Protein AF-A0A1L8CXZ8-F1 (afdb_monomer_lite)

InterPro domains:
  IPR001308 Electron transfer flavoprotein alpha subunit/FixB [PTHR43153] (3-85)
  IPR014729 Rossmann-like alpha/beta/alpha sandwich fold [G3DSA:3.40.50.620] (1-86)
  IPR014730 Electron transfer flavoprotein, alpha/beta-subunit, N-terminal [PF01012] (4-86)

Sequence (86 aa):
MGKVWIVAEQREGKLKKVTFEMVTLARKIGGEVEGVVIGKDVKGLASELGEYGVGKIYVADHPDLEQYTTAKYTRVLADLINKEKP

Organism: NCBI:txid870242

Radius of gyration: 12.25 Å; chains: 1; bounding box: 28×21×31 Å

Secondary structure (DSSP, 8-state):
--EEEEEE-EETTEE-THHHHHHHHHHHH-SEEEEEEEESS-TTHHHHHHHTT---EEEEE-GGGSS--HHHHHHHHHHHHHHH--

Structure (mmCIF, N/CA/C/O backbone):
data_AF-A0A1L8CXZ8-F1
#
_entry.id   AF-A0A1L8CXZ8-F1
#
loop_
_atom_site.group_PDB
_atom_site.id
_atom_site.type_symbol
_atom_site.label_atom_id
_atom_site.label_alt_id
_atom_site.label_comp_id
_atom_site.label_asym_id
_atom_site.label_entity_id
_atom_site.label_seq_id
_atom_site.pdbx_PDB_ins_code
_atom_site.Cartn_x
_atom_site.Cartn_y
_atom_site.Cartn_z
_atom_site.occupancy
_atom_site.B_iso_or_equiv
_atom_site.auth_seq_id
_atom_site.auth_comp_id
_atom_site.auth_asym_id
_atom_site.auth_atom_id
_atom_site.pdbx_PDB_model_num
ATOM 1 N N . MET A 1 1 ? -16.532 6.604 10.977 1.00 64.50 1 MET A N 1
ATOM 2 C CA . MET A 1 1 ? -15.123 6.991 10.731 1.00 64.50 1 MET A CA 1
ATOM 3 C C . MET A 1 1 ? -14.727 6.438 9.369 1.00 64.50 1 MET A C 1
ATOM 5 O O . MET A 1 1 ? -15.298 5.421 8.999 1.00 64.50 1 MET A O 1
ATOM 9 N N . GLY A 1 2 ? -13.872 7.129 8.608 1.00 88.19 2 GLY A N 1
ATOM 10 C CA . GLY A 1 2 ? -13.472 6.717 7.250 1.00 88.19 2 GLY A CA 1
ATOM 11 C C . GLY A 1 2 ? -12.414 5.608 7.233 1.00 88.19 2 GLY A C 1
ATOM 12 O O . GLY A 1 2 ? -12.026 5.108 8.295 1.00 88.19 2 GLY A O 1
ATOM 13 N N . LYS A 1 3 ? -11.947 5.238 6.035 1.00 94.19 3 LYS A N 1
ATOM 14 C CA . LYS A 1 3 ? -10.831 4.303 5.865 1.00 94.19 3 LYS A CA 1
ATOM 15 C C . LYS A 1 3 ? -9.525 5.097 5.895 1.00 94.19 3 LYS A C 1
ATOM 17 O O . LYS A 1 3 ? -9.457 6.231 5.432 1.00 94.19 3 LYS A O 1
ATOM 22 N N . VAL A 1 4 ? -8.469 4.510 6.442 1.00 95.56 4 VAL A N 1
ATOM 23 C CA . VAL A 1 4 ? -7.122 5.088 6.400 1.00 95.56 4 VAL A CA 1
ATOM 24 C C . VAL A 1 4 ? -6.240 4.130 5.631 1.00 95.56 4 VAL A C 1
ATOM 26 O O . VAL A 1 4 ? -6.002 3.003 6.063 1.00 95.56 4 VAL A O 1
ATOM 29 N N . TRP A 1 5 ? -5.768 4.571 4.472 1.00 96.94 5 TRP A N 1
ATOM 30 C CA . TRP A 1 5 ? -4.900 3.756 3.636 1.00 96.94 5 TRP A CA 1
ATOM 31 C C . TRP A 1 5 ? -3.434 4.017 3.926 1.00 96.94 5 TRP A C 1
ATOM 33 O O . TRP A 1 5 ? -2.995 5.163 4.021 1.00 96.94 5 TRP A O 1
ATOM 43 N N . ILE A 1 6 ? -2.666 2.934 3.982 1.00 96.94 6 ILE A N 1
ATOM 44 C CA . ILE A 1 6 ? -1.210 2.969 3.880 1.00 96.94 6 ILE A CA 1
ATOM 45 C C . ILE A 1 6 ? -0.793 2.391 2.530 1.00 96.94 6 ILE A C 1
ATOM 47 O O . ILE A 1 6 ? -1.298 1.357 2.094 1.00 96.94 6 ILE A O 1
ATOM 51 N N . VAL A 1 7 ? 0.142 3.055 1.855 1.00 97.12 7 VAL A N 1
ATOM 52 C CA . VAL A 1 7 ? 0.803 2.498 0.671 1.00 97.12 7 VAL A CA 1
ATOM 53 C C . VAL A 1 7 ? 2.073 1.815 1.152 1.00 97.12 7 VAL A C 1
ATOM 55 O O . VAL A 1 7 ? 3.007 2.467 1.617 1.00 97.12 7 VAL A O 1
ATOM 58 N N . ALA A 1 8 ? 2.078 0.492 1.088 1.00 97.06 8 ALA A N 1
ATOM 59 C CA . ALA A 1 8 ? 3.171 -0.342 1.540 1.00 97.06 8 ALA A CA 1
ATOM 60 C C . ALA A 1 8 ? 4.258 -0.389 0.466 1.00 97.06 8 ALA A C 1
ATOM 62 O O . ALA A 1 8 ? 4.151 -1.095 -0.540 1.00 97.06 8 ALA A O 1
ATOM 63 N N . GLU A 1 9 ? 5.309 0.401 0.678 1.00 94.62 9 GLU A N 1
ATOM 64 C CA . GLU A 1 9 ? 6.431 0.448 -0.245 1.00 94.62 9 GLU A CA 1
ATOM 65 C C . GLU A 1 9 ? 7.247 -0.844 -0.141 1.00 94.62 9 GLU A C 1
ATOM 67 O O . GLU A 1 9 ? 7.686 -1.239 0.946 1.00 94.62 9 GLU A O 1
ATOM 72 N N . GLN A 1 10 ? 7.483 -1.475 -1.291 1.00 94.88 10 GLN A N 1
ATOM 73 C CA . GLN A 1 10 ? 8.361 -2.629 -1.428 1.00 94.88 10 GLN A CA 1
ATOM 74 C C . GLN A 1 10 ? 9.540 -2.305 -2.342 1.00 94.88 10 GLN A C 1
ATOM 76 O O . GLN A 1 10 ? 9.419 -1.518 -3.282 1.00 94.88 10 GLN A O 1
ATOM 81 N N . ARG A 1 11 ? 10.677 -2.943 -2.081 1.00 93.88 11 ARG A N 1
ATOM 82 C CA . ARG A 1 11 ? 11.813 -2.990 -2.998 1.00 93.88 11 ARG A CA 1
ATOM 83 C C . ARG A 1 11 ? 12.333 -4.417 -3.042 1.00 93.88 11 ARG A C 1
ATOM 85 O O . ARG A 1 11 ? 12.596 -4.992 -1.991 1.00 93.88 11 ARG A O 1
ATOM 92 N N . GLU A 1 12 ? 12.491 -4.959 -4.249 1.00 92.31 12 GLU A N 1
ATOM 93 C CA . GLU A 1 12 ? 13.010 -6.319 -4.469 1.00 92.31 12 GLU A CA 1
ATOM 94 C C . GLU A 1 12 ? 12.231 -7.387 -3.675 1.00 92.31 12 GLU A C 1
ATOM 96 O O . GLU A 1 12 ? 12.813 -8.279 -3.060 1.00 92.31 12 GLU A O 1
ATOM 101 N N . GLY A 1 13 ? 10.899 -7.265 -3.644 1.00 92.75 13 GLY A N 1
ATOM 102 C CA . GLY A 1 13 ? 10.023 -8.223 -2.970 1.00 92.75 13 GLY A CA 1
ATOM 103 C C . GLY A 1 13 ? 10.088 -8.153 -1.444 1.00 92.75 13 GLY A C 1
ATOM 104 O O . GLY A 1 13 ? 9.732 -9.120 -0.781 1.00 92.75 13 GLY A O 1
ATOM 105 N N . LYS A 1 14 ? 10.560 -7.038 -0.872 1.00 95.81 14 LYS A N 1
ATOM 106 C CA . LYS A 1 14 ? 10.615 -6.815 0.580 1.00 95.81 14 LYS A CA 1
ATOM 107 C C . LYS A 1 14 ? 9.979 -5.490 0.950 1.00 95.81 14 LYS A C 1
ATOM 109 O O . LYS A 1 14 ? 10.285 -4.464 0.338 1.00 95.81 14 LYS A O 1
ATOM 114 N N . LEU A 1 15 ? 9.145 -5.493 1.985 1.00 96.31 15 LEU A N 1
ATOM 115 C CA . LEU A 1 15 ? 8.585 -4.265 2.539 1.00 96.31 15 LEU A CA 1
ATOM 116 C C . LEU A 1 15 ? 9.687 -3.410 3.165 1.00 96.31 15 LEU A C 1
ATOM 118 O O . LEU A 1 15 ? 10.550 -3.890 3.904 1.00 96.31 15 LEU A O 1
ATOM 122 N N . LYS A 1 16 ? 9.654 -2.106 2.891 1.00 96.44 16 LYS A N 1
ATOM 123 C CA . LYS A 1 16 ? 10.504 -1.161 3.614 1.00 96.44 16 LYS A CA 1
ATOM 124 C C . LYS A 1 16 ? 10.015 -1.012 5.051 1.00 96.44 16 LYS A C 1
ATOM 126 O O . LYS A 1 16 ? 8.818 -0.938 5.300 1.00 96.44 16 LYS A O 1
ATOM 131 N N . LYS A 1 17 ? 10.954 -0.847 5.989 1.00 94.44 17 LYS A N 1
ATOM 132 C CA . LYS A 1 17 ? 10.652 -0.672 7.424 1.00 94.44 17 LYS A CA 1
ATOM 133 C C . LYS A 1 17 ? 9.666 0.466 7.710 1.00 94.44 17 LYS A C 1
ATOM 135 O O . LYS A 1 17 ? 8.802 0.312 8.567 1.00 94.44 17 LYS A O 1
ATOM 140 N N . VAL A 1 18 ? 9.756 1.563 6.950 1.00 95.25 18 VAL A N 1
ATOM 141 C CA . VAL A 1 18 ? 8.857 2.724 7.075 1.00 95.25 18 VAL A CA 1
ATOM 142 C C . VAL A 1 18 ? 7.378 2.345 6.917 1.00 95.25 18 VAL A C 1
ATOM 144 O O . VAL A 1 18 ? 6.521 2.957 7.542 1.00 95.25 18 VAL A O 1
ATOM 147 N N . THR A 1 19 ? 7.061 1.285 6.166 1.00 95.69 19 THR A N 1
ATOM 148 C CA . THR A 1 19 ? 5.692 0.776 6.013 1.00 95.69 19 THR A CA 1
ATOM 149 C C . THR A 1 19 ? 5.057 0.429 7.363 1.00 95.69 19 THR A C 1
ATOM 151 O O . THR A 1 19 ? 3.909 0.792 7.612 1.00 95.69 19 THR A O 1
ATOM 154 N N . PHE A 1 20 ? 5.799 -0.196 8.280 1.00 94.31 20 PHE A N 1
ATOM 155 C CA . PHE A 1 20 ? 5.278 -0.579 9.600 1.00 94.31 20 PHE A CA 1
ATOM 156 C C . PHE A 1 20 ? 5.101 0.627 10.535 1.00 94.31 20 PHE A C 1
ATOM 158 O O . PHE A 1 20 ? 4.180 0.669 11.359 1.00 94.31 20 PHE A O 1
ATOM 165 N N . GLU A 1 21 ? 5.939 1.651 10.371 1.00 94.81 21 GLU A N 1
ATOM 166 C CA . GLU A 1 21 ? 5.769 2.937 11.052 1.00 94.81 21 GLU A CA 1
ATOM 167 C C . GLU A 1 21 ? 4.483 3.628 10.574 1.00 94.81 21 GLU A C 1
ATOM 169 O O . GLU A 1 21 ? 3.716 4.138 11.394 1.00 94.81 21 GLU A O 1
ATOM 174 N N . MET A 1 22 ? 4.184 3.566 9.269 1.00 96.38 22 MET A N 1
ATOM 175 C CA . MET A 1 22 ? 2.941 4.109 8.708 1.00 96.38 22 MET A CA 1
ATOM 176 C C . MET A 1 22 ? 1.706 3.376 9.232 1.00 96.38 22 MET A C 1
ATOM 178 O O . MET A 1 22 ? 0.735 4.033 9.597 1.00 96.38 22 MET A O 1
ATOM 182 N N . VAL A 1 23 ? 1.744 2.044 9.352 1.00 94.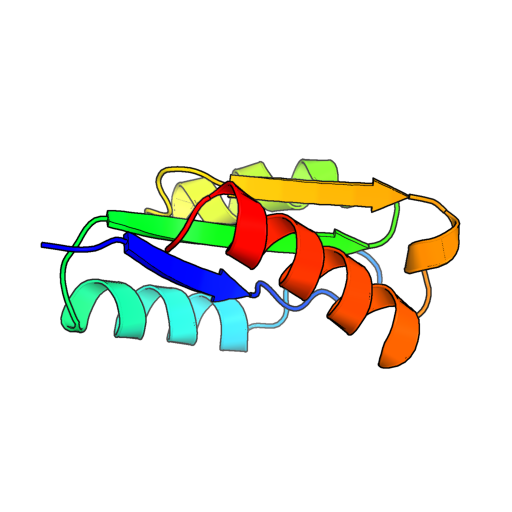56 23 VAL A N 1
ATOM 183 C CA . VAL A 1 23 ? 0.654 1.270 9.982 1.00 94.56 23 VAL A CA 1
ATOM 184 C C . VAL A 1 23 ? 0.419 1.742 11.420 1.00 94.56 23 VAL A C 1
ATOM 186 O O . VAL A 1 23 ? -0.720 1.974 11.831 1.00 94.56 23 VAL A O 1
ATOM 189 N N . THR A 1 24 ? 1.495 1.954 12.181 1.00 93.75 24 THR A N 1
ATOM 190 C CA . THR A 1 24 ? 1.411 2.444 13.565 1.00 93.75 24 THR A CA 1
ATOM 191 C C . THR A 1 24 ? 0.762 3.828 13.641 1.00 93.75 24 THR A C 1
ATOM 193 O O . THR A 1 24 ? -0.070 4.071 14.517 1.00 93.75 24 THR A O 1
ATOM 196 N N . LEU A 1 25 ? 1.107 4.739 12.726 1.00 94.69 25 LEU A N 1
ATOM 197 C CA . LEU A 1 25 ? 0.500 6.071 12.655 1.00 94.69 25 LEU A CA 1
ATOM 198 C C . LEU A 1 25 ? -0.963 6.021 12.201 1.00 94.69 25 LEU A C 1
ATOM 200 O O . LEU A 1 25 ? -1.804 6.664 12.826 1.00 94.69 25 LEU A O 1
ATOM 204 N N . ALA A 1 26 ? -1.289 5.225 11.181 1.00 94.75 26 ALA A N 1
ATOM 205 C CA . ALA A 1 26 ? -2.654 5.068 10.678 1.00 94.75 26 ALA A CA 1
ATOM 206 C C . ALA A 1 26 ? -3.616 4.605 11.782 1.00 94.75 26 ALA A C 1
ATOM 208 O O . ALA A 1 26 ? -4.709 5.146 11.937 1.00 94.75 26 ALA A O 1
ATOM 209 N N . ARG A 1 27 ? -3.168 3.681 12.639 1.00 91.81 27 ARG A N 1
ATOM 210 C CA . ARG A 1 27 ? -3.944 3.225 13.802 1.00 91.81 27 ARG A CA 1
ATOM 211 C C . ARG A 1 27 ? -4.200 4.326 14.835 1.00 91.81 27 ARG A C 1
ATOM 213 O O . ARG A 1 27 ? -5.225 4.279 15.507 1.00 91.81 27 ARG A O 1
ATOM 220 N N . LYS A 1 28 ? -3.303 5.311 14.966 1.00 93.81 28 LYS A N 1
ATOM 221 C CA . LYS A 1 28 ? -3.491 6.468 15.864 1.00 93.81 28 LYS A CA 1
ATOM 222 C C . LYS A 1 28 ? -4.481 7.491 15.309 1.00 93.81 28 LYS A C 1
ATOM 224 O O . LYS A 1 28 ? -5.158 8.138 16.098 1.00 93.81 28 LYS A O 1
ATOM 229 N N . ILE A 1 29 ? -4.561 7.634 13.983 1.00 91.62 29 ILE A N 1
ATOM 230 C CA . ILE A 1 29 ? -5.575 8.473 13.318 1.00 91.62 29 ILE A CA 1
ATOM 231 C C . ILE A 1 29 ? -6.980 7.914 13.599 1.00 91.62 29 ILE A C 1
ATOM 233 O O . ILE A 1 29 ? -7.928 8.674 13.791 1.00 91.62 29 ILE A O 1
ATOM 237 N N . GLY A 1 30 ? -7.087 6.586 13.696 1.00 83.69 30 GLY A N 1
ATOM 238 C CA . GLY A 1 30 ? -8.338 5.877 13.931 1.00 83.69 30 GLY A CA 1
ATOM 23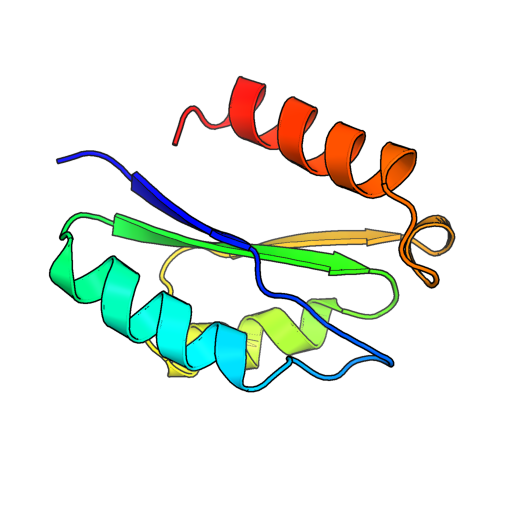9 C C . GLY A 1 30 ? -9.114 5.626 12.635 1.00 83.69 30 GLY A C 1
ATOM 240 O O . GLY A 1 30 ? -8.857 6.241 11.605 1.00 83.69 30 GLY A O 1
ATOM 241 N N . GLY A 1 31 ? -10.070 4.698 12.689 1.00 87.31 31 GLY A N 1
ATOM 242 C CA . GLY A 1 31 ? -10.779 4.189 11.511 1.00 87.31 31 GLY A CA 1
ATOM 243 C C . GLY A 1 31 ? -10.260 2.823 11.067 1.00 87.31 31 GLY A C 1
ATOM 244 O O . GLY A 1 31 ? -9.464 2.191 11.763 1.00 87.31 31 GLY A O 1
ATOM 245 N N . GLU A 1 32 ? -10.749 2.351 9.924 1.00 92.38 32 GLU A N 1
ATOM 246 C CA . GLU A 1 32 ? -10.338 1.067 9.352 1.00 92.38 32 GLU A CA 1
ATOM 247 C C . GLU A 1 32 ? -9.019 1.242 8.595 1.00 92.38 32 GLU A C 1
ATOM 249 O O . GLU A 1 32 ? -8.962 1.962 7.598 1.00 92.38 32 GLU A O 1
ATOM 254 N N . VAL A 1 33 ? -7.948 0.609 9.082 1.00 95.69 33 VAL A N 1
ATOM 255 C CA . VAL A 1 33 ? -6.640 0.649 8.418 1.00 95.69 33 VAL A CA 1
ATOM 256 C C . VAL A 1 33 ? -6.601 -0.406 7.319 1.00 95.69 33 VAL A C 1
ATOM 258 O O . VAL A 1 33 ? -6.661 -1.606 7.594 1.00 95.69 33 VAL A O 1
ATOM 261 N N . GLU A 1 34 ? -6.462 0.046 6.078 1.00 97.31 34 GLU A N 1
ATOM 262 C CA . GLU A 1 34 ? -6.294 -0.802 4.897 1.00 97.31 34 GLU A CA 1
ATOM 263 C C . GLU A 1 34 ? -4.926 -0.527 4.247 1.00 97.31 34 GLU A C 1
ATOM 265 O O . GLU A 1 34 ? -4.326 0.533 4.435 1.00 97.31 34 GLU A O 1
ATOM 270 N N . GLY A 1 35 ? -4.404 -1.492 3.493 1.00 96.94 35 GLY A N 1
ATOM 271 C CA . GLY A 1 35 ? -3.085 -1.414 2.865 1.00 96.94 35 GLY A CA 1
ATOM 272 C C . GLY A 1 35 ? -3.144 -1.564 1.354 1.00 96.94 35 GLY A C 1
ATOM 273 O O . GLY A 1 35 ? -3.996 -2.272 0.829 1.00 96.94 35 GLY A O 1
ATOM 274 N N . VAL A 1 36 ? -2.204 -0.945 0.648 1.00 98.25 36 VAL A N 1
ATOM 275 C CA . VAL A 1 36 ? -2.007 -1.140 -0.793 1.00 98.25 36 VAL A CA 1
ATOM 276 C C . VAL A 1 36 ? -0.568 -1.568 -1.050 1.00 98.25 36 VAL A C 1
ATOM 278 O O . VAL A 1 36 ? 0.354 -0.845 -0.683 1.00 98.25 36 VAL A O 1
ATOM 281 N N . VAL A 1 37 ? -0.372 -2.713 -1.705 1.00 97.94 37 VAL A N 1
ATOM 282 C CA . VAL A 1 37 ? 0.939 -3.203 -2.160 1.00 97.94 37 VAL A CA 1
ATOM 283 C C . VAL A 1 37 ? 0.951 -3.230 -3.686 1.00 97.94 37 VAL A C 1
ATOM 285 O O . VAL A 1 37 ? 0.028 -3.756 -4.308 1.00 97.94 37 VAL A O 1
ATOM 288 N N . ILE A 1 38 ? 1.998 -2.668 -4.290 1.00 98.00 38 ILE A N 1
ATOM 289 C CA . ILE A 1 38 ? 2.157 -2.560 -5.746 1.00 98.00 38 ILE A CA 1
ATOM 290 C C . ILE A 1 38 ? 3.536 -3.101 -6.131 1.00 98.00 38 ILE A C 1
ATOM 292 O O . ILE A 1 38 ? 4.552 -2.664 -5.578 1.00 98.00 38 ILE A O 1
ATOM 296 N N . GLY A 1 39 ? 3.583 -4.025 -7.088 1.00 97.69 39 GLY A N 1
ATOM 297 C CA . GLY A 1 39 ? 4.832 -4.578 -7.605 1.00 97.69 39 GLY A CA 1
ATOM 298 C C . GLY A 1 39 ? 4.625 -5.831 -8.452 1.00 97.69 39 GLY A C 1
ATOM 299 O O . GLY A 1 39 ? 3.547 -6.044 -8.998 1.00 97.69 39 GLY A O 1
ATOM 300 N N . LYS A 1 40 ? 5.666 -6.657 -8.542 1.00 97.56 40 LYS A N 1
ATOM 301 C CA . LYS A 1 40 ? 5.658 -7.976 -9.184 1.00 97.56 40 LYS A CA 1
ATOM 302 C C . LYS A 1 40 ? 5.977 -9.042 -8.139 1.00 97.56 40 LYS A C 1
ATOM 304 O O . LYS A 1 40 ? 6.911 -8.852 -7.363 1.00 97.56 40 LYS A O 1
ATOM 309 N N . ASP A 1 41 ? 5.216 -10.132 -8.143 1.00 96.81 41 ASP A N 1
ATOM 310 C CA . ASP A 1 41 ? 5.336 -11.254 -7.207 1.00 96.81 41 ASP A CA 1
ATOM 311 C C . ASP A 1 41 ? 5.210 -10.804 -5.735 1.00 96.81 41 ASP A C 1
ATOM 313 O O . ASP A 1 41 ? 5.878 -11.300 -4.828 1.00 96.81 41 ASP A O 1
ATOM 317 N N . VAL A 1 42 ? 4.334 -9.826 -5.486 1.00 97.12 42 VAL A N 1
ATOM 318 C CA . VAL A 1 42 ? 4.168 -9.139 -4.194 1.00 97.12 42 VAL A CA 1
ATOM 319 C C . VAL A 1 42 ? 2.999 -9.659 -3.367 1.00 97.12 42 VAL A C 1
ATOM 321 O O . VAL A 1 42 ? 2.827 -9.239 -2.223 1.00 97.12 42 VAL A O 1
ATOM 324 N N . LYS A 1 43 ? 2.193 -10.589 -3.892 1.00 95.25 43 LYS A N 1
ATOM 325 C CA . LYS A 1 43 ? 1.041 -11.153 -3.168 1.00 95.25 43 LYS A CA 1
ATOM 326 C C . LYS A 1 43 ? 1.392 -11.688 -1.771 1.00 95.25 43 LYS A C 1
ATOM 328 O O . LYS A 1 43 ? 0.583 -11.552 -0.857 1.00 95.25 43 LYS A O 1
ATOM 333 N N . GLY A 1 44 ? 2.592 -12.246 -1.588 1.00 95.06 44 GLY A N 1
ATOM 334 C CA . GLY A 1 44 ? 3.064 -12.744 -0.289 1.00 95.06 44 GLY A CA 1
ATOM 335 C C . GLY A 1 44 ? 3.243 -11.657 0.781 1.00 95.06 44 GLY A C 1
ATOM 336 O O . GLY A 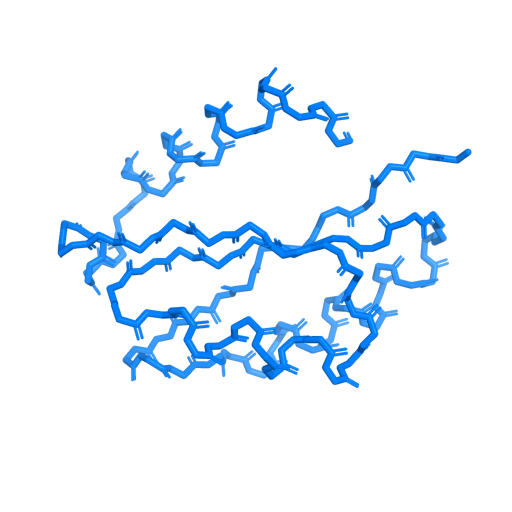1 44 ? 3.062 -11.935 1.963 1.00 95.06 44 GLY A O 1
ATOM 337 N N . LEU A 1 45 ? 3.506 -10.408 0.379 1.00 96.19 45 LEU A N 1
ATOM 338 C CA . LEU A 1 45 ? 3.694 -9.275 1.296 1.00 96.19 45 LEU A CA 1
ATOM 339 C C . LEU A 1 45 ? 2.390 -8.829 1.968 1.00 96.19 45 LEU A C 1
ATOM 341 O O . LEU A 1 45 ? 2.417 -8.166 3.002 1.00 96.19 45 LEU A O 1
ATOM 345 N N . ALA A 1 46 ? 1.236 -9.201 1.405 1.00 94.56 46 ALA A N 1
ATOM 346 C CA . ALA A 1 46 ? -0.050 -8.934 2.037 1.00 94.56 46 ALA A CA 1
ATOM 347 C C . ALA A 1 46 ? -0.200 -9.700 3.361 1.00 94.56 46 ALA A C 1
ATOM 349 O O . ALA A 1 46 ? -0.715 -9.150 4.329 1.00 94.56 46 ALA A O 1
ATOM 350 N N . SER A 1 47 ? 0.290 -10.940 3.440 1.00 92.38 47 SER A N 1
ATOM 351 C CA . SER A 1 47 ? 0.252 -11.701 4.694 1.00 92.38 47 SER A CA 1
ATOM 352 C C . SER A 1 47 ? 1.066 -11.010 5.787 1.00 92.38 47 SER A C 1
ATOM 354 O O . SER A 1 47 ? 0.563 -10.839 6.893 1.00 92.38 47 SER A O 1
ATOM 356 N N . GLU A 1 48 ? 2.268 -10.529 5.448 1.00 93.62 48 GLU A N 1
ATOM 357 C CA . GLU A 1 48 ? 3.138 -9.791 6.371 1.00 93.62 48 GLU A CA 1
ATOM 358 C C . GLU A 1 48 ? 2.431 -8.544 6.916 1.00 93.62 48 GLU A C 1
ATOM 360 O O . GLU A 1 48 ? 2.365 -8.362 8.123 1.00 93.62 48 GLU A O 1
ATOM 365 N N . LEU A 1 49 ? 1.802 -7.722 6.068 1.00 93.31 49 LEU A N 1
ATOM 366 C CA . LEU A 1 49 ? 1.030 -6.554 6.525 1.00 93.31 49 LEU A CA 1
ATOM 367 C C . LEU A 1 49 ? -0.147 -6.913 7.444 1.00 93.31 49 LEU A C 1
ATOM 369 O O . LEU A 1 49 ? -0.437 -6.168 8.385 1.00 93.31 49 LEU A O 1
ATOM 373 N N . GLY A 1 50 ?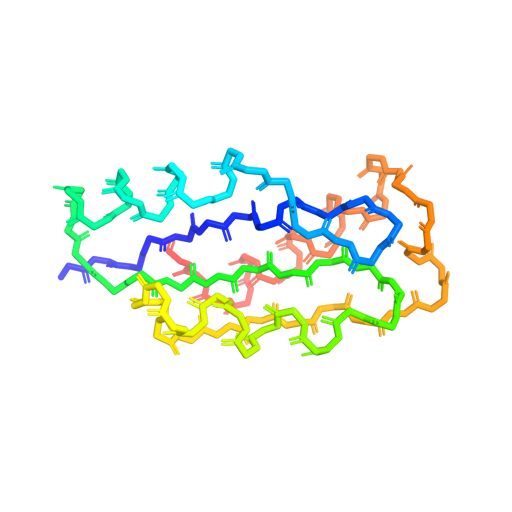 -0.823 -8.032 7.176 1.00 92.38 50 GLY A N 1
ATOM 374 C CA . GLY A 1 50 ? -1.936 -8.512 7.994 1.00 92.38 50 GLY A CA 1
ATOM 375 C C . GLY A 1 50 ? -1.523 -8.767 9.447 1.00 92.38 50 GLY A C 1
ATOM 376 O O . GLY A 1 50 ? -2.266 -8.420 10.366 1.00 92.38 50 GLY A O 1
ATOM 377 N N . GLU A 1 51 ? -0.302 -9.264 9.674 1.00 92.50 51 GLU A N 1
ATOM 378 C CA . GLU A 1 51 ? 0.254 -9.499 11.017 1.00 92.50 51 GLU A CA 1
ATOM 379 C C . GLU A 1 51 ? 0.416 -8.204 11.835 1.00 92.50 51 GLU A C 1
ATOM 381 O O . GLU A 1 51 ? 0.332 -8.226 13.063 1.00 92.50 51 GLU A O 1
ATOM 386 N N . TYR A 1 52 ? 0.563 -7.050 11.174 1.00 90.94 52 TYR A N 1
ATOM 387 C CA . TYR A 1 52 ? 0.669 -5.736 11.827 1.00 90.94 52 TYR A CA 1
ATOM 388 C C . TYR A 1 52 ? -0.692 -5.057 12.074 1.00 90.94 52 TYR A C 1
ATOM 390 O O . TYR A 1 52 ? -0.750 -3.923 12.570 1.00 90.94 52 TYR A O 1
ATOM 398 N N . GLY A 1 53 ? -1.800 -5.751 11.792 1.00 87.94 53 GLY A N 1
ATOM 399 C CA . GLY A 1 53 ? -3.160 -5.275 12.049 1.00 87.94 53 GLY A CA 1
ATOM 400 C C . GLY A 1 53 ? -3.759 -4.440 10.918 1.00 87.94 53 GLY A C 1
ATOM 401 O O . GLY A 1 53 ? -4.632 -3.612 11.174 1.00 87.94 53 GLY A O 1
ATOM 402 N N . VAL A 1 54 ? -3.286 -4.633 9.684 1.00 94.88 54 VAL A N 1
ATOM 403 C CA . VAL A 1 54 ? -3.919 -4.077 8.481 1.00 94.88 54 VAL A CA 1
ATOM 404 C C . VAL A 1 54 ? -5.081 -4.989 8.077 1.00 94.88 54 VAL A C 1
ATOM 406 O O . VAL A 1 54 ? -4.879 -6.179 7.863 1.00 94.88 54 VAL A O 1
ATOM 409 N N . GLY A 1 55 ? -6.300 -4.446 7.996 1.00 92.31 55 GLY A N 1
ATOM 410 C CA . GLY A 1 55 ? -7.522 -5.236 7.806 1.00 92.31 55 GLY A CA 1
ATOM 411 C C . GLY A 1 55 ? -7.695 -5.751 6.377 1.00 92.31 55 GLY A C 1
ATOM 412 O O . GLY A 1 55 ? -7.590 -6.947 6.116 1.00 92.31 55 GLY A O 1
ATOM 413 N N . LYS A 1 56 ? -7.970 -4.843 5.434 1.00 95.75 56 LYS A N 1
ATOM 414 C CA . LYS A 1 56 ? -8.066 -5.160 4.001 1.00 95.75 56 LYS A CA 1
ATOM 415 C C . LYS A 1 56 ? -6.781 -4.741 3.303 1.00 95.75 56 LYS A C 1
ATOM 417 O O . LYS A 1 56 ? -6.272 -3.651 3.550 1.00 95.75 56 LYS A O 1
ATOM 422 N N . ILE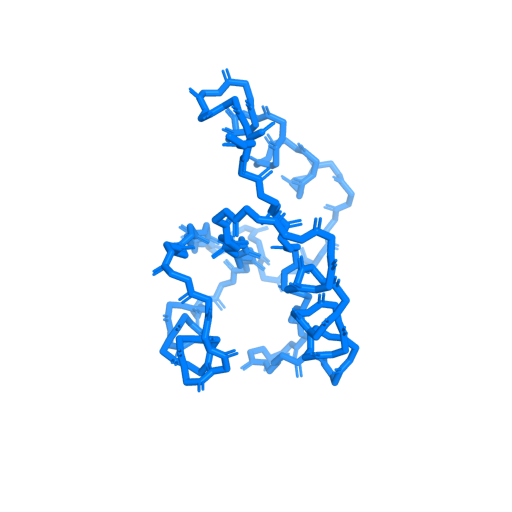 A 1 57 ? -6.262 -5.589 2.420 1.00 97.69 57 ILE A N 1
ATOM 423 C CA . ILE A 1 57 ? -5.048 -5.295 1.655 1.00 97.69 57 ILE A CA 1
ATOM 424 C C . ILE A 1 57 ? -5.342 -5.461 0.170 1.00 97.69 57 ILE A C 1
ATOM 426 O O . ILE A 1 57 ? -5.727 -6.536 -0.287 1.00 97.69 57 ILE A O 1
ATOM 430 N N . TYR A 1 58 ? -5.154 -4.385 -0.584 1.00 98.12 58 TYR A N 1
ATOM 431 C CA . TYR A 1 58 ? -5.222 -4.383 -2.036 1.00 98.12 58 TYR A CA 1
ATOM 432 C C . TYR A 1 58 ? -3.846 -4.707 -2.597 1.00 98.12 58 TYR A C 1
ATOM 434 O O . TYR A 1 58 ? -2.843 -4.102 -2.215 1.00 98.12 58 TYR A O 1
ATOM 442 N N . VAL A 1 59 ? -3.807 -5.650 -3.529 1.00 97.94 59 VAL A N 1
ATOM 443 C CA . VAL A 1 59 ? -2.573 -6.085 -4.176 1.00 97.94 59 VAL A CA 1
ATOM 444 C C . VAL A 1 59 ? -2.687 -5.804 -5.667 1.00 97.94 59 VAL A C 1
ATOM 446 O O . VAL A 1 59 ? -3.557 -6.355 -6.340 1.00 97.94 59 VAL A O 1
ATOM 449 N N . ALA A 1 60 ? -1.796 -4.960 -6.176 1.00 97.81 60 ALA A N 1
ATOM 450 C CA . ALA A 1 60 ? -1.565 -4.781 -7.600 1.00 97.81 60 ALA A CA 1
ATOM 451 C C . ALA A 1 60 ? -0.272 -5.514 -7.971 1.00 97.81 60 ALA A C 1
ATOM 453 O O . ALA A 1 60 ? 0.825 -4.979 -7.806 1.00 97.81 60 ALA A O 1
ATOM 454 N N . ASP A 1 61 ? -0.431 -6.756 -8.423 1.00 97.50 61 ASP A N 1
ATOM 455 C CA . ASP A 1 61 ? 0.662 -7.651 -8.797 1.00 97.50 61 ASP A CA 1
ATOM 456 C C . ASP A 1 61 ? 0.710 -7.802 -10.321 1.00 97.50 61 ASP A C 1
ATOM 458 O O . ASP A 1 61 ? -0.216 -8.352 -10.924 1.00 97.50 61 ASP A O 1
ATOM 462 N N . HIS A 1 62 ? 1.738 -7.244 -10.960 1.00 97.69 62 HIS A N 1
ATOM 463 C CA . HIS A 1 62 ? 1.891 -7.307 -12.411 1.00 97.69 62 HIS A CA 1
ATOM 464 C C . HIS A 1 62 ? 3.368 -7.194 -12.827 1.00 97.69 62 HIS A C 1
ATOM 466 O O . HIS A 1 62 ? 4.085 -6.363 -12.264 1.00 97.69 62 HIS A O 1
ATOM 472 N N . PRO A 1 63 ? 3.831 -7.921 -13.866 1.00 97.06 63 PRO A N 1
ATOM 473 C CA . PRO A 1 63 ? 5.217 -7.839 -14.340 1.00 97.06 63 PRO A CA 1
ATOM 474 C C . PRO A 1 63 ? 5.693 -6.414 -14.661 1.00 97.06 63 PRO A C 1
ATOM 476 O O . PRO A 1 63 ? 6.815 -6.040 -14.332 1.00 97.06 63 PRO A O 1
ATOM 479 N N . ASP A 1 64 ? 4.819 -5.573 -15.223 1.00 96.94 64 ASP A N 1
ATOM 480 C CA . ASP A 1 64 ? 5.138 -4.170 -15.540 1.00 96.94 64 ASP A CA 1
ATOM 481 C C . ASP A 1 64 ? 5.433 -3.286 -14.319 1.00 96.94 64 ASP A C 1
ATOM 483 O O . ASP A 1 64 ? 5.917 -2.161 -14.486 1.00 96.94 64 ASP A O 1
ATOM 487 N N . LEU A 1 65 ? 5.116 -3.762 -13.117 1.00 97.00 65 LEU A N 1
ATOM 488 C CA . LEU A 1 65 ? 5.312 -3.065 -11.850 1.00 97.00 65 LEU A CA 1
ATOM 489 C C . LEU A 1 65 ? 6.581 -3.532 -11.119 1.00 97.00 65 LEU A C 1
ATOM 491 O O . LEU A 1 65 ? 6.821 -3.091 -10.001 1.00 97.00 65 LEU A O 1
ATOM 495 N N . GLU A 1 66 ? 7.406 -4.390 -11.733 1.00 95.69 66 GLU A N 1
ATOM 496 C CA . GLU A 1 66 ? 8.678 -4.856 -11.153 1.00 95.69 66 GLU A CA 1
ATOM 497 C C . GLU A 1 66 ? 9.598 -3.698 -10.760 1.00 95.69 66 GLU A C 1
ATOM 499 O O . GLU A 1 66 ? 10.178 -3.691 -9.675 1.00 95.69 66 GLU A O 1
ATOM 504 N N . GLN A 1 67 ? 9.699 -2.698 -11.637 1.00 94.50 67 GLN A N 1
ATOM 505 C CA . GLN A 1 67 ? 10.429 -1.467 -11.377 1.00 94.50 67 GLN A CA 1
ATOM 506 C C . GLN A 1 67 ? 9.448 -0.345 -11.062 1.00 94.50 67 GLN A C 1
ATOM 508 O O . GLN A 1 67 ? 8.500 -0.088 -11.815 1.00 94.50 67 GLN A O 1
ATOM 513 N N . TYR A 1 68 ? 9.713 0.366 -9.967 1.00 95.19 68 TYR A N 1
ATOM 514 C CA . TYR A 1 68 ? 8.954 1.558 -9.631 1.00 95.19 68 TYR A CA 1
ATOM 515 C C . TYR A 1 68 ? 9.069 2.593 -10.754 1.00 95.19 68 TYR A C 1
ATOM 517 O O . TYR A 1 68 ? 10.160 2.989 -11.163 1.00 95.19 68 TYR A O 1
ATOM 525 N N . THR A 1 69 ? 7.917 3.083 -11.202 1.00 96.62 69 THR A N 1
ATOM 526 C CA . THR A 1 69 ? 7.825 4.304 -12.001 1.00 96.62 69 THR A CA 1
ATOM 527 C C . THR A 1 69 ? 6.644 5.112 -11.497 1.00 96.62 69 THR A C 1
ATOM 529 O O . THR A 1 69 ? 5.571 4.555 -11.243 1.00 96.62 69 THR A O 1
ATOM 532 N N . THR A 1 70 ? 6.823 6.430 -11.400 1.00 96.75 70 THR A N 1
ATOM 533 C CA . THR A 1 70 ? 5.775 7.340 -10.929 1.00 96.75 70 THR A CA 1
ATOM 534 C C . THR A 1 70 ? 4.484 7.140 -11.720 1.00 96.75 70 THR A C 1
ATOM 536 O O . THR A 1 70 ? 3.438 6.911 -11.131 1.00 96.75 70 THR A O 1
ATOM 539 N N . ALA A 1 71 ? 4.551 7.103 -13.055 1.00 98.00 71 ALA A N 1
ATOM 540 C CA . ALA A 1 71 ? 3.361 6.990 -13.900 1.00 98.00 71 ALA A CA 1
ATOM 541 C C . ALA A 1 71 ? 2.540 5.712 -13.643 1.00 98.00 71 ALA A C 1
ATOM 543 O O . ALA A 1 71 ? 1.318 5.788 -13.509 1.00 98.00 71 ALA A O 1
ATOM 544 N N . LYS A 1 72 ? 3.189 4.540 -13.551 1.00 97.81 72 LYS A N 1
ATOM 545 C CA . LYS A 1 72 ? 2.475 3.267 -13.355 1.00 97.81 72 LYS A CA 1
ATOM 546 C C . LYS A 1 72 ? 1.859 3.184 -11.958 1.00 97.81 72 LYS A C 1
ATOM 548 O O . LYS A 1 72 ? 0.685 2.849 -11.833 1.00 97.81 72 LYS A O 1
ATOM 553 N N . TYR A 1 73 ? 2.622 3.544 -10.926 1.00 97.94 73 TYR A N 1
ATOM 554 C CA . TYR A 1 73 ? 2.151 3.502 -9.540 1.00 97.94 73 TYR A CA 1
ATOM 555 C C . TYR A 1 73 ? 1.042 4.529 -9.295 1.00 97.94 73 TYR A C 1
ATOM 557 O O . TYR A 1 73 ? 0.024 4.194 -8.693 1.00 97.94 73 TYR A O 1
ATOM 565 N N . THR A 1 74 ? 1.187 5.751 -9.819 1.00 98.19 74 THR A N 1
ATOM 566 C CA . THR A 1 74 ? 0.142 6.779 -9.746 1.00 98.19 74 THR A CA 1
ATOM 567 C C . THR A 1 74 ? -1.141 6.313 -10.417 1.00 98.19 74 THR A C 1
ATOM 569 O O . THR A 1 74 ? -2.205 6.498 -9.838 1.00 98.19 74 THR A O 1
ATOM 572 N N . ARG A 1 75 ? -1.067 5.677 -11.593 1.00 98.19 75 ARG A N 1
ATOM 573 C CA . ARG A 1 75 ? -2.260 5.158 -12.273 1.00 98.19 75 ARG A CA 1
ATOM 574 C C . ARG A 1 75 ? -2.979 4.101 -11.435 1.00 98.19 75 ARG A C 1
ATOM 576 O O . ARG A 1 75 ? -4.172 4.239 -11.200 1.00 98.19 75 ARG A O 1
ATOM 583 N N . VAL A 1 76 ? -2.247 3.102 -10.936 1.00 98.12 76 VAL A N 1
ATOM 584 C CA . VAL A 1 76 ? -2.808 2.049 -10.070 1.00 98.12 76 VAL A CA 1
ATOM 585 C C . VAL A 1 76 ? -3.485 2.655 -8.840 1.00 98.12 76 VAL A C 1
ATOM 587 O O . VAL A 1 76 ? -4.631 2.322 -8.544 1.00 98.12 76 VAL A O 1
ATOM 590 N N . L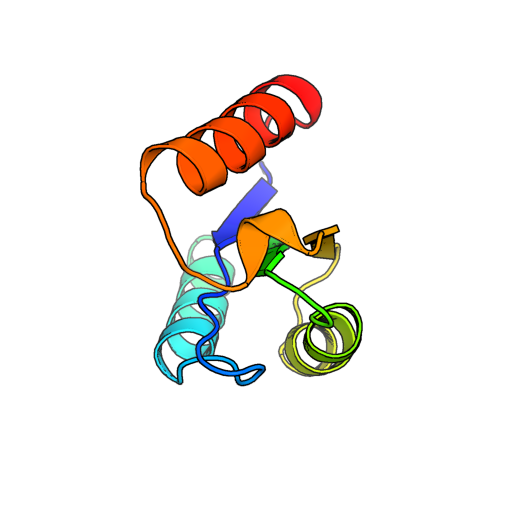EU A 1 77 ? -2.801 3.565 -8.140 1.00 98.12 77 LEU A N 1
ATOM 591 C CA . LEU A 1 77 ? -3.348 4.215 -6.950 1.00 98.12 77 LEU A CA 1
ATOM 592 C C . LEU A 1 77 ? -4.567 5.080 -7.276 1.00 98.12 77 LEU A C 1
ATOM 594 O O . LEU A 1 77 ? -5.564 4.992 -6.570 1.00 98.12 77 LEU A O 1
ATOM 598 N N . ALA A 1 78 ? -4.518 5.888 -8.335 1.00 98.31 78 ALA A N 1
ATOM 599 C CA . ALA A 1 78 ? -5.621 6.761 -8.726 1.00 98.31 78 ALA A CA 1
ATOM 600 C C . ALA A 1 78 ? -6.876 5.960 -9.097 1.00 98.31 78 ALA A C 1
ATOM 602 O O . ALA A 1 78 ? -7.966 6.284 -8.625 1.00 98.31 78 ALA A O 1
ATOM 603 N N . ASP A 1 79 ? -6.725 4.897 -9.890 1.00 98.31 79 ASP A N 1
ATOM 604 C CA . ASP A 1 79 ? -7.832 4.016 -10.273 1.00 98.31 79 ASP A CA 1
ATOM 605 C C . ASP A 1 79 ? -8.452 3.355 -9.031 1.00 98.31 79 ASP A C 1
ATOM 607 O O . ASP A 1 79 ? -9.675 3.337 -8.864 1.00 98.31 79 ASP A O 1
ATOM 611 N N . LEU A 1 80 ? -7.608 2.876 -8.112 1.00 98.00 80 LEU A N 1
ATOM 612 C CA . LEU A 1 80 ? -8.044 2.209 -6.891 1.00 98.00 80 LEU A CA 1
ATOM 613 C C . LEU A 1 80 ? -8.729 3.173 -5.903 1.00 98.00 80 LEU A C 1
ATOM 615 O O . LEU A 1 80 ? -9.802 2.862 -5.390 1.00 98.00 80 LEU A O 1
ATOM 619 N N . ILE A 1 81 ? -8.168 4.367 -5.685 1.00 97.62 81 ILE A N 1
ATOM 620 C CA . ILE A 1 81 ? -8.751 5.419 -4.834 1.00 97.62 81 ILE A CA 1
ATOM 621 C C . ILE A 1 81 ? -10.100 5.877 -5.396 1.00 97.62 81 ILE A C 1
ATOM 623 O O . ILE A 1 81 ? -11.069 6.034 -4.651 1.00 97.62 81 ILE A O 1
ATOM 627 N N . ASN A 1 82 ? -10.199 6.061 -6.716 1.00 97.81 82 ASN A N 1
ATOM 628 C CA . ASN A 1 82 ? -11.453 6.454 -7.354 1.00 97.81 82 ASN A CA 1
ATOM 629 C C . ASN A 1 82 ? -12.552 5.404 -7.187 1.00 97.81 82 ASN A C 1
ATOM 631 O O . ASN A 1 82 ? -13.718 5.780 -7.061 1.00 97.81 82 ASN A O 1
ATOM 635 N N . LYS A 1 83 ? -12.180 4.123 -7.164 1.00 97.19 83 LYS A N 1
ATOM 636 C CA . LYS A 1 83 ? -13.101 3.002 -6.984 1.00 97.19 83 LYS A CA 1
ATOM 637 C C . LYS A 1 83 ? -13.532 2.813 -5.528 1.00 97.19 83 LYS A C 1
ATOM 639 O O . LYS A 1 83 ? -14.720 2.675 -5.266 1.00 97.19 83 LYS A O 1
ATOM 644 N N . GLU A 1 84 ? -12.584 2.777 -4.595 1.00 96.00 84 GLU A N 1
ATOM 645 C CA . GLU A 1 84 ? -12.843 2.333 -3.215 1.00 96.00 84 GLU A CA 1
ATOM 646 C C . GLU A 1 84 ? -13.140 3.479 -2.240 1.00 96.00 84 GLU A C 1
ATOM 648 O O . GLU A 1 84 ? -13.614 3.206 -1.132 1.00 96.00 84 GLU A O 1
ATOM 653 N N . LYS A 1 85 ? -12.874 4.729 -2.662 1.00 94.00 85 LYS A N 1
ATOM 654 C CA . LYS A 1 85 ? -13.142 5.976 -1.925 1.00 94.00 85 LYS A CA 1
ATOM 655 C C . LYS A 1 85 ? -12.690 5.891 -0.454 1.00 94.00 85 LYS A C 1
ATOM 657 O O . LYS A 1 85 ? -13.550 5.909 0.428 1.00 94.00 85 LYS A O 1
ATOM 662 N N . PRO A 1 86 ? -11.377 5.720 -0.206 1.00 90.25 86 PRO A N 1
ATOM 663 C CA . PRO A 1 86 ? -10.840 5.623 1.146 1.00 90.25 86 PRO A CA 1
ATOM 664 C C . PRO A 1 86 ? -11.081 6.876 1.987 1.00 90.25 86 PRO A C 1
ATOM 666 O O . PRO A 1 86 ? -10.926 7.990 1.436 1.00 90.25 86 PRO A O 1
#

pLDDT: mean 94.97, std 4.31, range [64.5, 98.31]

Foldseek 3Di:
DDEQEQEFDDAPLHTDPVSLVSLVVSVVVDDQYAYEYFAAPNPVVVVVVVVSPRDHYHYHHDHVRNDDDPVVVVVVVVVVCVVPVD